Protein AF-X0W8C5-F1 (afdb_monomer_lite)

Foldseek 3Di:
DDPDFFPFWDDKDKFFPPPVRFIKIKTWTWGQDPVVRDIFTKIKIFTHPLPDPFTDIWIFGPVCVVVVPPDPPPGTDDNSSCRVVVSVVNVVVVVD

Sequence (96 aa):
MSGKLINKVNAVAYHRNGISGAPFNVVLFTMKDDETKKMRNMIGILFGDGEETMPVCAVLDVDMVAAGNVRFAENSWRGDSYAPELAEAVRVVKAD

Organism: NCBI:txid412755

Structure (mmCIF, N/CA/C/O backbone):
data_AF-X0W8C5-F1
#
_entry.id   AF-X0W8C5-F1
#
loop_
_atom_site.group_PDB
_atom_site.id
_atom_site.type_symbol
_atom_site.label_atom_id
_atom_site.label_alt_id
_atom_site.label_comp_id
_atom_site.label_asym_id
_atom_site.label_entity_id
_atom_site.label_seq_id
_atom_site.pdbx_PDB_ins_code
_atom_site.Cartn_x
_atom_site.Cartn_y
_atom_site.Cartn_z
_atom_site.occupancy
_atom_site.B_iso_or_equiv
_atom_site.auth_seq_id
_atom_site.auth_comp_id
_atom_site.auth_asym_id
_atom_site.auth_atom_id
_atom_site.pdbx_PDB_model_num
ATOM 1 N N . MET A 1 1 ? 7.234 17.440 12.253 1.00 39.31 1 MET A N 1
ATOM 2 C CA . MET A 1 1 ? 7.614 16.038 12.515 1.00 39.31 1 MET A CA 1
ATOM 3 C C . MET A 1 1 ? 6.427 15.183 12.124 1.00 39.31 1 MET A C 1
ATOM 5 O O . MET A 1 1 ? 5.463 15.143 12.874 1.00 39.31 1 MET A O 1
ATOM 9 N N . SER A 1 2 ? 6.434 14.627 10.912 1.00 54.03 2 SER A N 1
ATOM 10 C CA . SER A 1 2 ? 5.402 13.667 10.512 1.00 54.03 2 SER A CA 1
ATOM 11 C C . SER A 1 2 ? 5.641 12.392 11.310 1.00 54.03 2 SER A C 1
ATOM 13 O O . SER A 1 2 ? 6.752 11.865 11.276 1.00 54.03 2 SER A O 1
ATOM 15 N N . GLY A 1 3 ? 4.649 11.952 12.084 1.00 76.38 3 GLY A N 1
ATOM 16 C CA . GLY A 1 3 ? 4.685 10.633 12.709 1.00 76.38 3 GLY A CA 1
ATOM 17 C C . GLY A 1 3 ? 4.729 9.539 11.642 1.00 76.38 3 GLY A C 1
ATOM 18 O O . GLY A 1 3 ? 4.372 9.781 10.489 1.00 76.38 3 GLY A O 1
ATOM 19 N N . LYS A 1 4 ? 5.181 8.348 12.036 1.00 84.00 4 LYS A N 1
ATOM 20 C CA . LYS A 1 4 ? 5.174 7.164 11.175 1.00 84.00 4 LYS A CA 1
ATOM 21 C C . LYS A 1 4 ? 3.727 6.777 10.848 1.00 84.00 4 LYS A C 1
ATOM 23 O O . LYS A 1 4 ? 2.957 6.524 11.776 1.00 84.00 4 LYS A O 1
ATOM 28 N N . LEU A 1 5 ? 3.373 6.725 9.568 1.00 91.38 5 LEU A N 1
ATOM 29 C CA . LEU A 1 5 ? 2.033 6.370 9.092 1.00 91.38 5 LEU A CA 1
ATOM 30 C C . LEU A 1 5 ? 1.849 4.854 8.974 1.00 91.38 5 LEU A C 1
ATOM 32 O O . LEU A 1 5 ? 0.763 4.335 9.231 1.00 91.38 5 LEU A O 1
ATOM 36 N N . ILE A 1 6 ? 2.905 4.122 8.610 1.00 94.75 6 ILE A N 1
ATOM 37 C CA . ILE A 1 6 ? 2.868 2.666 8.493 1.00 94.75 6 ILE A CA 1
ATOM 38 C C . ILE A 1 6 ? 3.193 2.040 9.852 1.00 94.75 6 ILE A C 1
ATOM 40 O O . ILE A 1 6 ? 4.331 2.068 10.328 1.00 94.75 6 ILE A O 1
ATOM 44 N N . ASN A 1 7 ? 2.205 1.399 10.481 1.00 94.69 7 ASN A N 1
ATOM 45 C CA . ASN A 1 7 ? 2.427 0.701 11.749 1.00 94.69 7 ASN A CA 1
ATOM 46 C C . ASN A 1 7 ? 3.215 -0.593 11.556 1.00 94.69 7 ASN A C 1
ATOM 48 O O . ASN A 1 7 ? 4.134 -0.871 12.328 1.00 94.69 7 ASN A O 1
ATOM 52 N N . LYS A 1 8 ? 2.858 -1.386 10.543 1.00 96.00 8 LYS A N 1
ATOM 53 C CA . LYS A 1 8 ? 3.488 -2.679 10.264 1.00 96.00 8 LYS A CA 1
ATOM 54 C C . LYS A 1 8 ? 3.492 -2.958 8.768 1.00 96.00 8 LYS A C 1
ATOM 56 O O . LYS A 1 8 ? 2.451 -2.839 8.137 1.00 96.00 8 LYS A O 1
ATOM 61 N N . VAL A 1 9 ? 4.635 -3.376 8.230 1.00 97.31 9 VAL A N 1
ATOM 62 C CA . VAL A 1 9 ? 4.722 -3.963 6.886 1.00 97.31 9 VAL A CA 1
ATOM 63 C C . VAL A 1 9 ? 4.424 -5.457 6.997 1.00 97.31 9 VAL A C 1
ATOM 65 O O . VAL A 1 9 ? 4.995 -6.147 7.843 1.00 97.31 9 VAL A O 1
ATOM 68 N N . ASN A 1 10 ? 3.505 -5.944 6.170 1.00 97.31 10 ASN A N 1
ATOM 69 C CA . ASN A 1 10 ? 3.013 -7.319 6.209 1.00 97.31 10 ASN A CA 1
ATOM 70 C C . ASN A 1 10 ? 3.635 -8.163 5.092 1.00 97.31 10 ASN A C 1
ATOM 72 O O . ASN A 1 10 ? 3.979 -9.315 5.336 1.00 97.31 10 ASN A O 1
ATOM 76 N N . ALA A 1 11 ? 3.778 -7.600 3.889 1.00 97.56 11 ALA A N 1
ATOM 77 C CA . ALA A 1 11 ? 4.451 -8.238 2.761 1.00 97.56 11 ALA A CA 1
ATOM 78 C C . ALA A 1 11 ? 4.929 -7.191 1.747 1.00 97.56 11 ALA A C 1
ATOM 80 O O . ALA A 1 11 ? 4.331 -6.119 1.631 1.00 97.56 11 ALA A O 1
ATOM 81 N N . VAL A 1 12 ? 5.965 -7.534 0.983 1.00 96.69 12 VAL A N 1
ATOM 82 C CA . VAL A 1 12 ? 6.466 -6.749 -0.151 1.00 96.69 12 VAL A CA 1
ATOM 83 C C . VAL A 1 12 ? 6.619 -7.682 -1.348 1.00 96.69 12 VAL A C 1
ATOM 85 O O . VAL A 1 12 ? 7.078 -8.812 -1.194 1.00 96.69 12 VAL A O 1
ATOM 88 N N . ALA A 1 13 ? 6.219 -7.226 -2.531 1.00 95.88 13 ALA A N 1
ATOM 89 C CA . ALA A 1 13 ? 6.344 -7.976 -3.773 1.00 95.88 13 ALA A CA 1
ATOM 90 C C . ALA A 1 13 ? 6.690 -7.054 -4.947 1.00 95.88 13 ALA A C 1
ATOM 92 O O . ALA A 1 13 ? 6.270 -5.898 -4.993 1.00 95.88 13 ALA A O 1
ATOM 93 N N . TYR A 1 14 ? 7.430 -7.583 -5.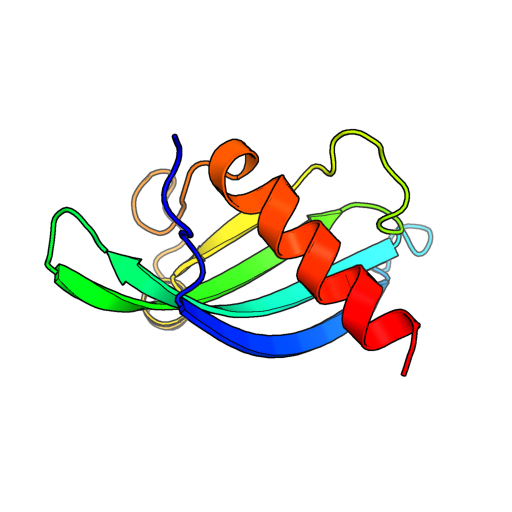919 1.00 94.25 14 TYR A N 1
ATOM 94 C CA . TYR A 1 14 ? 7.759 -6.894 -7.164 1.00 94.25 14 TYR A CA 1
ATOM 95 C C . TYR A 1 14 ? 6.988 -7.509 -8.331 1.00 94.25 14 TYR A C 1
ATOM 97 O O . TYR A 1 14 ? 6.913 -8.731 -8.471 1.00 94.25 14 TYR A O 1
ATOM 105 N N . HIS A 1 15 ? 6.437 -6.656 -9.191 1.00 94.19 15 HIS A N 1
ATOM 106 C CA . HIS A 1 15 ? 5.602 -7.059 -10.313 1.00 94.19 15 HIS A CA 1
ATOM 107 C C . HIS A 1 15 ? 5.929 -6.268 -11.589 1.00 94.19 15 HIS A C 1
ATOM 109 O O . HIS A 1 15 ? 6.622 -5.249 -11.585 1.00 94.19 15 HIS A O 1
ATOM 115 N N . ARG A 1 16 ? 5.398 -6.755 -12.716 1.00 93.62 16 ARG A N 1
ATOM 116 C CA . ARG A 1 16 ? 5.445 -6.103 -14.032 1.00 93.62 16 ARG A CA 1
ATOM 117 C C . ARG A 1 16 ? 4.015 -5.988 -14.553 1.00 93.62 16 ARG A C 1
ATOM 119 O O . ARG A 1 16 ? 3.297 -6.982 -14.567 1.00 93.62 16 ARG A O 1
ATOM 126 N N . ASN A 1 17 ? 3.590 -4.803 -14.984 1.00 87.94 17 ASN A N 1
ATOM 127 C CA . ASN A 1 17 ? 2.177 -4.519 -15.299 1.00 87.94 17 ASN A CA 1
ATOM 128 C C . ASN A 1 17 ? 1.691 -5.056 -16.662 1.00 87.94 17 ASN A C 1
ATOM 130 O O . ASN A 1 17 ? 0.603 -4.702 -17.106 1.00 87.94 17 ASN A O 1
ATOM 134 N N . GLY A 1 18 ? 2.505 -5.854 -17.359 1.00 83.50 18 GLY A N 1
ATOM 135 C CA .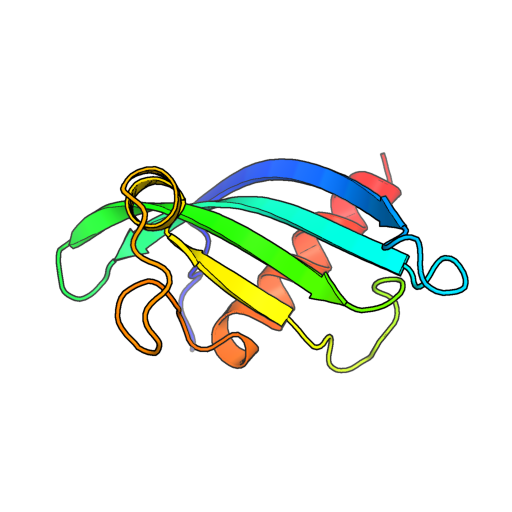 GLY A 1 18 ? 2.191 -6.392 -18.687 1.00 83.50 18 GLY A CA 1
ATOM 136 C C . GLY A 1 18 ? 2.256 -5.382 -19.844 1.00 83.50 18 GLY A C 1
ATOM 137 O O . GLY A 1 18 ? 2.276 -5.804 -20.995 1.00 83.50 18 GLY A O 1
ATOM 138 N N . ILE A 1 19 ? 2.370 -4.074 -19.580 1.00 84.06 19 ILE A N 1
ATOM 139 C CA . ILE A 1 19 ? 2.536 -3.027 -20.601 1.00 84.06 19 ILE A CA 1
ATOM 140 C C . ILE A 1 19 ? 4.023 -2.714 -20.720 1.00 84.06 19 ILE A C 1
ATOM 142 O O . ILE A 1 19 ? 4.589 -2.035 -19.867 1.00 84.06 19 ILE A O 1
ATOM 146 N N . SER A 1 20 ? 4.680 -3.276 -21.738 1.00 86.75 20 SER A N 1
ATOM 147 C CA . SER A 1 20 ? 6.148 -3.221 -21.905 1.00 86.75 20 SER A CA 1
ATOM 148 C C . SER A 1 20 ? 6.925 -3.727 -20.680 1.00 86.75 20 SER A C 1
ATOM 150 O O . SER A 1 20 ? 8.105 -3.435 -20.503 1.00 86.75 20 SER A O 1
ATOM 152 N N . GLY A 1 21 ? 6.245 -4.465 -19.797 1.00 87.75 21 GLY A N 1
ATOM 153 C CA . GLY A 1 21 ? 6.727 -4.762 -18.462 1.00 87.75 21 GLY A CA 1
ATOM 154 C C . GLY A 1 21 ? 7.115 -3.493 -17.700 1.00 87.75 21 GLY A C 1
ATOM 155 O O . GLY A 1 21 ? 8.238 -3.418 -17.220 1.00 87.75 21 GLY A O 1
ATOM 156 N N . ALA A 1 22 ? 6.258 -2.487 -17.565 1.00 91.94 22 ALA A N 1
ATOM 157 C CA . ALA A 1 22 ? 6.580 -1.406 -16.640 1.00 91.94 22 ALA A CA 1
ATOM 158 C C . ALA A 1 22 ? 6.622 -1.977 -15.203 1.00 91.94 22 ALA A C 1
ATOM 160 O O . ALA A 1 22 ? 5.713 -2.730 -14.819 1.00 91.94 22 ALA A O 1
ATOM 161 N N . PRO A 1 23 ? 7.696 -1.715 -14.440 1.00 93.50 23 PRO A N 1
ATOM 162 C CA . PRO A 1 23 ? 7.859 -2.241 -13.092 1.00 93.50 23 PRO A CA 1
ATOM 163 C C . PRO A 1 23 ? 6.939 -1.541 -12.092 1.00 93.50 23 PRO A C 1
ATOM 165 O O . PRO A 1 23 ? 6.578 -0.375 -12.267 1.00 93.50 23 PRO A O 1
ATOM 168 N N . PHE A 1 24 ? 6.561 -2.271 -11.046 1.00 95.31 24 PHE A N 1
ATOM 169 C CA . PHE A 1 24 ? 5.972 -1.692 -9.847 1.00 95.31 24 PHE A CA 1
ATOM 170 C C . PHE A 1 24 ? 6.205 -2.595 -8.636 1.00 95.31 24 PHE A C 1
ATOM 172 O O . PHE A 1 24 ? 6.282 -3.821 -8.754 1.00 95.31 24 PHE A O 1
ATOM 179 N N . ASN A 1 25 ? 6.290 -1.984 -7.460 1.00 95.75 25 ASN A N 1
ATOM 180 C CA . ASN A 1 25 ? 6.356 -2.685 -6.185 1.00 95.75 25 ASN A CA 1
ATOM 181 C C . ASN A 1 25 ? 5.001 -2.603 -5.481 1.00 95.75 25 ASN A C 1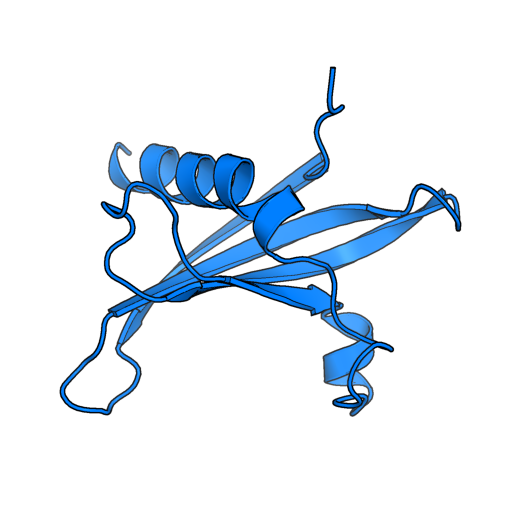
ATOM 183 O O . ASN A 1 25 ? 4.290 -1.604 -5.586 1.00 95.75 25 ASN A O 1
ATOM 187 N N . VAL A 1 26 ? 4.654 -3.650 -4.745 1.00 96.94 26 VAL A N 1
ATOM 188 C CA . VAL A 1 26 ? 3.438 -3.743 -3.942 1.00 96.94 26 VAL A CA 1
ATOM 189 C C . VAL A 1 26 ? 3.834 -3.983 -2.498 1.00 96.94 26 VAL A C 1
ATOM 191 O O . VAL A 1 26 ? 4.613 -4.887 -2.204 1.00 96.94 26 VAL A O 1
ATOM 194 N N . VAL A 1 27 ? 3.276 -3.190 -1.593 1.00 97.69 27 VAL A N 1
ATOM 195 C CA . VAL A 1 27 ? 3.478 -3.308 -0.152 1.00 97.69 27 VAL A CA 1
ATOM 196 C C . VAL A 1 27 ? 2.120 -3.513 0.498 1.00 97.69 27 VAL A C 1
ATOM 198 O O . VAL A 1 27 ? 1.255 -2.643 0.419 1.00 97.69 27 VAL A O 1
ATOM 201 N N . LEU A 1 28 ? 1.930 -4.650 1.159 1.00 98.31 28 LEU A N 1
ATOM 202 C CA . LEU A 1 28 ? 0.816 -4.846 2.081 1.00 98.31 28 LEU A CA 1
ATOM 203 C C . LEU A 1 28 ? 1.253 -4.392 3.463 1.00 98.31 28 LEU A C 1
ATOM 205 O O . LEU A 1 28 ? 2.301 -4.812 3.955 1.00 98.31 28 LEU A O 1
ATOM 209 N N . PHE A 1 29 ? 0.449 -3.556 4.105 1.00 98.00 29 PHE A N 1
ATOM 210 C CA . PHE A 1 29 ? 0.777 -3.002 5.409 1.00 98.00 29 PHE A CA 1
ATOM 211 C C . PHE A 1 29 ? -0.472 -2.731 6.239 1.00 98.00 29 PHE A C 1
ATOM 213 O O . PHE A 1 29 ? -1.593 -2.700 5.738 1.00 98.00 29 PHE A O 1
ATOM 220 N N . THR A 1 30 ? -0.275 -2.537 7.535 1.00 97.69 30 THR A N 1
ATOM 221 C CA . THR A 1 30 ? -1.320 -2.102 8.453 1.00 97.69 30 THR A CA 1
ATOM 222 C C . THR A 1 30 ? -1.005 -0.689 8.928 1.00 97.69 30 THR A C 1
ATOM 224 O O . THR A 1 30 ? 0.135 -0.392 9.299 1.00 97.69 30 THR A O 1
ATOM 227 N N . MET A 1 31 ? -2.021 0.170 8.951 1.00 95.25 31 MET A N 1
ATOM 228 C CA . MET A 1 31 ? -1.943 1.515 9.525 1.00 95.25 31 MET A CA 1
ATOM 229 C C . MET A 1 31 ? -3.037 1.737 10.568 1.00 95.25 31 MET A C 1
ATOM 231 O O . MET A 1 31 ? -4.070 1.065 10.548 1.00 95.25 31 MET A O 1
ATOM 235 N N . LYS A 1 32 ? -2.833 2.712 11.446 1.00 94.12 32 LYS A N 1
ATOM 236 C CA . LYS A 1 32 ? -3.842 3.250 12.344 1.00 94.12 32 LYS A CA 1
ATOM 237 C C . LYS A 1 32 ? -4.357 4.546 11.745 1.00 94.12 32 LYS A C 1
ATOM 239 O O . LYS A 1 32 ? -3.614 5.506 11.594 1.00 94.12 32 LYS A O 1
ATOM 244 N N . ASP A 1 33 ? -5.633 4.557 11.407 1.00 89.62 33 ASP A N 1
ATOM 245 C CA . ASP A 1 33 ? -6.326 5.754 10.957 1.00 89.62 33 ASP A CA 1
ATOM 246 C C . ASP A 1 33 ? -6.406 6.751 12.116 1.00 89.62 33 ASP A C 1
ATOM 248 O O . ASP A 1 33 ? -6.961 6.450 13.175 1.00 89.62 33 ASP A O 1
ATOM 252 N N . ASP A 1 34 ? -5.813 7.928 11.941 1.00 85.88 34 ASP A N 1
ATOM 253 C CA . ASP A 1 34 ? -5.763 8.934 12.995 1.00 85.88 34 ASP A CA 1
ATOM 254 C C . ASP A 1 34 ? -7.125 9.556 13.301 1.00 85.88 34 ASP A C 1
ATOM 256 O O . ASP A 1 34 ? -7.346 9.969 14.442 1.00 85.88 34 ASP A O 1
ATOM 260 N N . GLU A 1 35 ? -8.051 9.583 12.348 1.00 86.50 35 GLU A N 1
ATOM 261 C CA . GLU A 1 35 ? -9.389 10.133 12.552 1.00 86.50 35 GLU A CA 1
ATOM 262 C C . GLU A 1 35 ? -10.280 9.112 13.255 1.00 86.50 35 GLU A C 1
ATOM 264 O O . GLU A 1 35 ? -10.896 9.403 14.280 1.00 86.50 35 GLU A O 1
ATOM 269 N N . THR A 1 36 ? -10.310 7.878 12.747 1.00 90.19 36 THR A N 1
ATOM 270 C CA . THR A 1 36 ? -11.225 6.845 13.259 1.00 90.19 36 THR A CA 1
ATOM 271 C C . THR A 1 36 ? -10.626 5.987 14.373 1.00 90.19 36 THR A C 1
ATOM 273 O O . THR A 1 36 ? -11.343 5.219 15.017 1.00 90.19 36 THR A O 1
ATOM 276 N N . LYS A 1 37 ? -9.310 6.085 14.601 1.00 90.19 37 LYS A N 1
ATOM 277 C CA . LYS A 1 37 ? -8.500 5.238 15.499 1.00 90.19 37 LYS A CA 1
ATOM 278 C C . LYS A 1 37 ? -8.537 3.742 15.173 1.00 90.19 37 LYS A C 1
ATOM 280 O O . LYS A 1 37 ? -8.009 2.947 15.956 1.00 90.19 37 LYS A O 1
ATOM 285 N N . LYS A 1 38 ? -9.111 3.353 14.030 1.00 93.38 38 LYS A N 1
ATOM 286 C CA . LYS A 1 38 ? -9.192 1.963 13.572 1.00 93.38 38 LYS A CA 1
ATOM 287 C C . LYS A 1 38 ? -7.883 1.524 12.929 1.00 93.38 38 LYS A C 1
ATOM 289 O O . LYS A 1 38 ? -7.208 2.311 12.270 1.00 93.38 38 LYS A O 1
ATOM 294 N N . MET A 1 39 ? -7.556 0.247 13.094 1.00 95.88 39 MET A N 1
ATOM 295 C CA . MET A 1 39 ? -6.525 -0.387 12.276 1.00 95.88 39 MET A CA 1
ATOM 296 C C . MET A 1 39 ? -7.120 -0.717 10.907 1.00 95.88 39 MET A C 1
ATOM 298 O O . MET A 1 39 ? -8.248 -1.205 10.840 1.00 95.88 39 MET A O 1
ATOM 302 N N . ARG A 1 40 ? -6.366 -0.456 9.841 1.00 96.69 40 ARG A N 1
ATOM 303 C CA . ARG A 1 40 ? -6.764 -0.721 8.455 1.00 96.69 40 ARG A CA 1
ATOM 304 C C . ARG A 1 40 ? -5.721 -1.562 7.744 1.00 96.69 40 ARG A C 1
ATOM 306 O O . ARG A 1 40 ? -4.521 -1.365 7.960 1.00 96.69 40 ARG A O 1
ATOM 313 N N . ASN A 1 41 ? -6.189 -2.468 6.892 1.00 97.94 41 ASN A N 1
ATOM 314 C CA . ASN A 1 41 ? -5.346 -3.199 5.960 1.00 97.94 41 ASN A CA 1
ATOM 315 C C . ASN A 1 41 ? -5.194 -2.369 4.695 1.00 97.94 41 ASN A C 1
ATOM 317 O O . ASN A 1 41 ? -6.179 -2.019 4.051 1.00 97.94 41 ASN A O 1
ATOM 321 N N . MET A 1 42 ? -3.957 -2.059 4.346 1.00 98.00 42 MET A N 1
ATOM 322 C CA . MET A 1 42 ? -3.637 -1.162 3.251 1.00 98.00 42 MET A CA 1
ATOM 323 C C . MET A 1 42 ? -2.762 -1.863 2.226 1.00 98.00 42 MET A C 1
ATOM 325 O O . MET A 1 42 ? -1.955 -2.740 2.553 1.00 98.00 42 MET A O 1
ATOM 329 N N . ILE A 1 43 ? -2.896 -1.421 0.983 1.00 98.38 43 ILE A N 1
ATOM 330 C CA . ILE A 1 43 ? -2.002 -1.765 -0.111 1.00 98.38 43 ILE A CA 1
ATOM 331 C C . ILE A 1 43 ? -1.404 -0.484 -0.688 1.00 98.38 43 ILE A C 1
ATOM 333 O O . ILE A 1 43 ? -2.120 0.446 -1.058 1.00 98.38 43 ILE A O 1
ATOM 337 N N . GLY A 1 44 ? -0.077 -0.435 -0.735 1.00 97.38 44 GLY A N 1
ATOM 338 C CA . GLY A 1 44 ? 0.696 0.590 -1.422 1.00 97.38 44 GLY A CA 1
ATOM 339 C C . GLY A 1 44 ? 1.238 0.024 -2.726 1.00 97.38 44 GLY A C 1
ATOM 340 O O . GLY A 1 44 ? 1.869 -1.029 -2.720 1.00 97.38 44 GLY A O 1
ATOM 341 N N . ILE A 1 45 ? 1.000 0.707 -3.838 1.00 97.12 45 ILE A N 1
ATOM 342 C CA . ILE A 1 45 ? 1.517 0.351 -5.161 1.00 97.12 45 ILE A CA 1
ATOM 343 C C . ILE A 1 45 ? 2.464 1.466 -5.583 1.00 97.12 45 ILE A C 1
ATOM 345 O O . ILE A 1 45 ? 2.003 2.578 -5.820 1.00 97.12 45 ILE A O 1
ATOM 349 N N . LEU A 1 46 ? 3.762 1.184 -5.662 1.00 95.56 46 LEU A N 1
ATOM 350 C CA . LEU A 1 46 ? 4.787 2.121 -6.120 1.00 95.56 46 LEU A CA 1
ATOM 351 C C . LEU A 1 46 ? 5.081 1.835 -7.586 1.00 95.56 46 LEU A C 1
ATOM 353 O O . LEU A 1 46 ? 5.583 0.761 -7.915 1.00 95.56 46 LEU A O 1
ATOM 357 N N . PHE A 1 47 ? 4.761 2.784 -8.456 1.00 93.56 47 PHE A N 1
ATOM 358 C CA . PHE A 1 47 ? 5.034 2.683 -9.883 1.00 93.56 47 PHE A CA 1
ATOM 359 C C . PHE A 1 47 ? 6.485 3.053 -10.158 1.00 93.56 47 PHE A C 1
ATOM 361 O O . PHE A 1 47 ? 6.963 4.058 -9.636 1.00 93.56 47 PHE A O 1
ATOM 368 N N . GLY A 1 48 ? 7.147 2.261 -11.001 1.00 89.12 48 GLY A N 1
ATOM 369 C CA . GLY A 1 48 ? 8.575 2.400 -11.245 1.00 89.12 48 GLY A CA 1
ATOM 370 C C . GLY A 1 48 ? 9.394 1.267 -10.634 1.00 89.12 48 GLY A C 1
ATOM 371 O O . GLY A 1 48 ? 8.857 0.247 -10.188 1.00 89.12 48 GLY A O 1
ATOM 372 N N . ASP A 1 49 ? 10.713 1.405 -10.678 1.00 79.00 49 ASP A N 1
ATOM 373 C CA . ASP A 1 49 ? 11.642 0.393 -10.163 1.00 79.00 49 ASP A CA 1
ATOM 374 C C . ASP A 1 49 ? 11.991 0.592 -8.677 1.00 79.00 49 ASP A C 1
ATOM 376 O O . ASP A 1 49 ? 12.548 -0.316 -8.042 1.00 7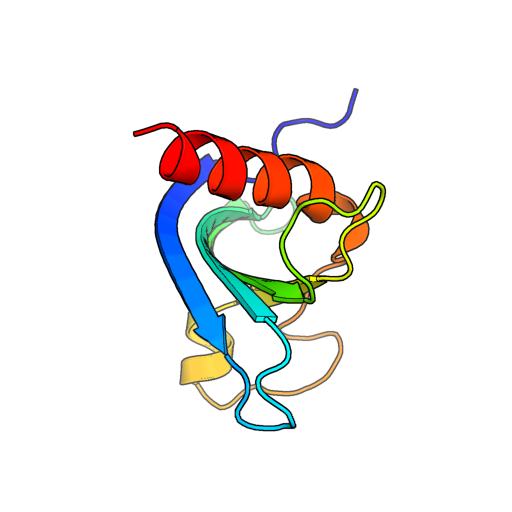9.00 49 ASP A O 1
ATOM 380 N N . GLY A 1 50 ? 11.553 1.709 -8.088 1.00 71.31 50 GLY A N 1
ATOM 381 C CA . GLY A 1 50 ? 11.767 2.066 -6.689 1.00 71.31 50 GLY A CA 1
ATOM 382 C C . GLY A 1 50 ? 13.061 2.846 -6.447 1.00 71.31 50 GLY A C 1
ATOM 383 O O . GLY A 1 50 ? 13.381 3.120 -5.288 1.00 71.31 50 GLY A O 1
ATOM 384 N N . GLU A 1 51 ? 13.801 3.196 -7.502 1.00 76.00 51 GLU A N 1
ATOM 385 C CA . GLU A 1 51 ? 15.000 4.040 -7.431 1.00 76.00 51 GLU A CA 1
ATOM 386 C C . GLU A 1 51 ? 14.675 5.534 -7.611 1.00 76.00 51 GLU A C 1
ATOM 388 O O . GLU A 1 51 ? 15.552 6.396 -7.513 1.00 76.00 51 GLU A O 1
ATOM 393 N N . GLU A 1 52 ? 13.409 5.879 -7.852 1.00 81.75 52 GLU A N 1
ATOM 394 C CA . GLU A 1 52 ? 12.988 7.255 -8.071 1.00 81.75 52 GLU A CA 1
ATOM 395 C C . GLU A 1 52 ? 13.111 8.111 -6.798 1.00 81.75 52 GLU A C 1
ATOM 397 O O . GLU A 1 52 ? 12.765 7.700 -5.689 1.00 81.75 52 GLU A O 1
ATOM 402 N N . THR A 1 53 ? 13.551 9.364 -6.961 1.00 74.81 53 THR A N 1
ATOM 403 C CA . THR A 1 53 ? 13.669 10.331 -5.852 1.00 74.81 53 THR A CA 1
ATOM 404 C C . THR A 1 53 ? 12.317 10.702 -5.243 1.00 74.81 53 THR A C 1
ATOM 406 O O . THR A 1 53 ? 12.242 11.022 -4.057 1.00 74.81 53 THR A O 1
ATOM 409 N N . MET A 1 54 ? 11.249 10.646 -6.043 1.00 75.94 54 MET A N 1
ATOM 410 C CA . MET A 1 54 ? 9.860 10.773 -5.606 1.00 75.94 54 MET A CA 1
ATOM 411 C C 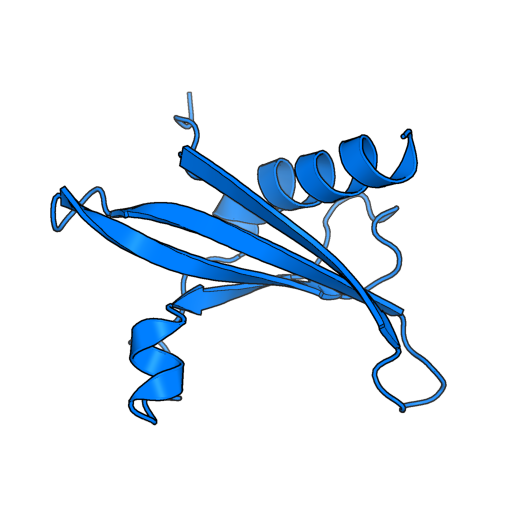. MET A 1 54 ? 9.024 9.681 -6.279 1.00 75.94 54 MET A C 1
ATOM 413 O O . MET A 1 54 ? 8.559 9.881 -7.404 1.00 75.94 54 MET A O 1
ATOM 417 N N . PRO A 1 55 ? 8.834 8.523 -5.628 1.00 84.19 55 PRO A N 1
ATOM 418 C CA . PRO A 1 55 ? 8.065 7.445 -6.221 1.00 84.19 55 PRO A CA 1
ATOM 419 C C . PRO A 1 55 ? 6.590 7.837 -6.306 1.00 84.19 55 PRO A C 1
ATOM 421 O O . PRO A 1 55 ? 5.978 8.288 -5.333 1.00 84.19 55 PRO A O 1
ATOM 424 N N . VAL A 1 56 ? 6.007 7.641 -7.486 1.00 92.25 56 VAL A N 1
ATOM 425 C CA . VAL A 1 56 ? 4.564 7.781 -7.681 1.00 92.25 56 VAL A CA 1
ATOM 426 C C . VAL A 1 56 ? 3.906 6.544 -7.096 1.00 92.25 56 VAL A C 1
ATOM 428 O O . VAL A 1 56 ? 4.273 5.422 -7.443 1.00 92.25 56 VAL A O 1
ATOM 431 N N . CYS A 1 57 ? 2.922 6.730 -6.220 1.00 95.44 57 CYS A N 1
ATOM 432 C CA . CYS A 1 57 ? 2.230 5.600 -5.623 1.00 95.44 57 CYS A CA 1
ATOM 433 C C . CYS A 1 57 ? 0.722 5.798 -5.490 1.00 95.44 57 CYS A C 1
ATOM 435 O O . CYS A 1 57 ? 0.218 6.919 -5.405 1.00 95.44 57 CYS A O 1
ATOM 437 N N . ALA A 1 58 ? 0.015 4.673 -5.457 1.00 96.50 58 ALA A N 1
ATOM 438 C CA . ALA A 1 58 ? -1.372 4.584 -5.032 1.00 96.50 58 ALA A CA 1
ATOM 439 C C . ALA A 1 58 ? -1.433 3.885 -3.672 1.00 96.50 58 ALA A C 1
ATOM 441 O O . ALA A 1 58 ? -0.743 2.889 -3.457 1.00 96.50 58 ALA A O 1
ATOM 442 N N . VAL A 1 59 ? -2.267 4.394 -2.768 1.00 96.75 59 VAL A N 1
ATOM 443 C CA . VAL A 1 59 ? -2.480 3.809 -1.440 1.00 96.75 59 VAL A CA 1
ATOM 444 C C . VAL A 1 59 ? -3.965 3.582 -1.251 1.00 96.75 59 VAL A C 1
ATOM 446 O O . VAL A 1 59 ? -4.735 4.542 -1.303 1.00 96.75 59 VAL A O 1
ATOM 449 N N . LEU A 1 60 ? -4.356 2.325 -1.053 1.00 97.69 60 LEU A N 1
ATOM 450 C CA . LEU A 1 60 ? -5.753 1.903 -0.997 1.00 97.69 60 LEU A CA 1
ATOM 451 C C . LEU A 1 60 ? -6.033 1.067 0.257 1.00 97.69 60 LEU A C 1
ATOM 453 O O . LEU A 1 60 ? -5.175 0.303 0.698 1.00 97.69 60 LEU A O 1
ATOM 457 N N . ASP A 1 61 ? -7.244 1.185 0.797 1.00 97.31 61 ASP A N 1
ATOM 458 C CA . ASP A 1 61 ? -7.775 0.292 1.833 1.00 97.31 61 ASP A CA 1
ATOM 459 C C . ASP A 1 61 ? -8.227 -1.029 1.186 1.00 97.31 61 ASP A C 1
ATOM 461 O O . ASP A 1 61 ? -9.086 -1.057 0.298 1.00 97.31 61 ASP A O 1
ATOM 465 N N . VAL A 1 62 ? -7.606 -2.130 1.607 1.00 98.1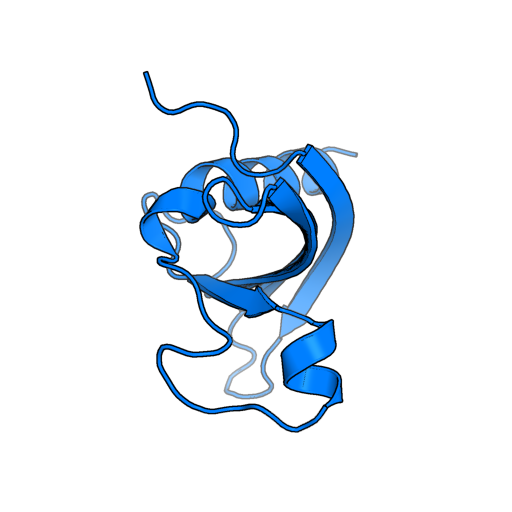2 62 VAL A N 1
ATOM 466 C CA . VAL A 1 62 ? -7.806 -3.471 1.041 1.00 98.12 62 VAL A CA 1
ATOM 467 C C . VAL A 1 62 ? -9.220 -3.971 1.300 1.00 98.12 62 VAL A C 1
ATOM 469 O O . VAL A 1 62 ? -9.830 -4.557 0.406 1.00 98.12 62 VAL A O 1
ATOM 472 N N . ASP A 1 63 ? -9.753 -3.725 2.495 1.00 97.38 63 ASP A N 1
ATOM 473 C CA . ASP A 1 63 ? -11.065 -4.227 2.898 1.00 97.38 63 ASP A CA 1
ATOM 474 C C . ASP A 1 63 ? -12.172 -3.503 2.113 1.00 97.38 63 ASP A C 1
ATOM 476 O O . ASP A 1 63 ? -13.139 -4.119 1.661 1.00 97.38 63 ASP A O 1
ATOM 480 N N . MET A 1 64 ? -11.995 -2.204 1.855 1.00 97.38 64 MET A N 1
ATOM 481 C CA . MET A 1 64 ? -12.898 -1.428 1.001 1.00 97.38 64 MET A CA 1
ATOM 482 C C . MET A 1 64 ? -12.845 -1.860 -0.467 1.00 97.38 64 MET A C 1
ATOM 484 O O . MET A 1 64 ? -13.896 -2.009 -1.093 1.00 97.38 64 MET A O 1
ATOM 488 N N . VAL A 1 65 ? -11.649 -2.102 -1.015 1.00 97.50 65 VAL A N 1
ATOM 489 C CA . VAL A 1 65 ? -11.498 -2.626 -2.383 1.00 97.50 65 VAL A CA 1
ATOM 490 C C . VAL A 1 65 ? -12.131 -4.014 -2.503 1.00 97.50 65 VAL A C 1
ATOM 492 O O . VAL A 1 65 ? -12.849 -4.272 -3.468 1.00 97.50 65 VAL A O 1
ATOM 495 N N . ALA A 1 66 ? -11.937 -4.889 -1.512 1.00 97.62 66 ALA A N 1
ATOM 496 C CA . ALA A 1 66 ? -12.550 -6.217 -1.472 1.00 97.62 66 ALA A CA 1
ATOM 497 C C . ALA A 1 66 ? -14.086 -6.158 -1.408 1.00 97.62 66 ALA A C 1
ATOM 499 O O . ALA A 1 66 ? -14.762 -7.005 -1.991 1.00 97.62 66 ALA A O 1
ATOM 500 N N . ALA A 1 67 ? -14.646 -5.128 -0.769 1.00 98.06 67 ALA A N 1
ATOM 501 C CA . ALA A 1 67 ? -16.080 -4.844 -0.773 1.00 98.06 67 ALA A CA 1
ATOM 502 C C . ALA A 1 67 ? -16.592 -4.223 -2.093 1.00 98.06 67 ALA A C 1
ATOM 504 O O . ALA A 1 67 ? -17.769 -3.879 -2.196 1.00 98.06 67 ALA A O 1
ATOM 505 N N . GLY A 1 68 ? -15.730 -4.057 -3.102 1.00 97.69 68 GLY A N 1
ATOM 506 C CA . GLY A 1 68 ? -16.069 -3.465 -4.396 1.00 97.69 68 GLY A CA 1
ATOM 507 C C . GLY A 1 68 ? -16.072 -1.935 -4.408 1.00 97.69 68 GLY A C 1
ATOM 508 O O . GLY A 1 68 ? -16.480 -1.337 -5.406 1.00 97.69 68 GLY A O 1
ATOM 509 N N . ASN A 1 69 ? -15.615 -1.277 -3.337 1.00 97.50 69 ASN A N 1
ATOM 510 C CA . ASN A 1 69 ? -15.487 0.173 -3.337 1.00 97.50 69 ASN A CA 1
ATOM 511 C C . ASN A 1 69 ? -14.209 0.593 -4.071 1.00 97.50 69 ASN A C 1
ATOM 513 O O . ASN A 1 69 ? -13.105 0.517 -3.532 1.00 97.50 69 ASN A O 1
ATOM 517 N N . VAL A 1 70 ? -14.386 1.066 -5.303 1.00 95.31 70 VAL A N 1
ATOM 518 C CA . VAL A 1 70 ? -13.332 1.632 -6.162 1.00 95.31 70 VAL A CA 1
ATOM 519 C C . VAL A 1 70 ? -13.498 3.141 -6.371 1.00 95.31 70 VAL A C 1
ATOM 521 O O . VAL A 1 70 ? -12.946 3.712 -7.312 1.00 95.31 70 VAL A O 1
ATOM 524 N N . ARG A 1 71 ? -14.317 3.798 -5.543 1.00 94.56 71 ARG A N 1
ATOM 525 C CA . ARG A 1 71 ? -14.671 5.207 -5.717 1.00 94.56 71 ARG A CA 1
ATOM 526 C C . ARG A 1 71 ? -13.551 6.106 -5.204 1.00 94.56 71 ARG A C 1
ATOM 528 O O . ARG A 1 71 ? -13.018 5.917 -4.112 1.00 94.56 71 ARG A O 1
ATOM 535 N N . PHE A 1 72 ? -13.233 7.120 -6.003 1.00 86.25 72 PHE A N 1
ATOM 536 C CA . PHE A 1 72 ? -12.258 8.144 -5.646 1.00 86.25 72 PHE A CA 1
ATOM 537 C C . PHE A 1 72 ? -12.618 8.817 -4.315 1.00 86.25 72 PHE A C 1
ATOM 539 O O . PHE A 1 72 ? -13.785 9.128 -4.079 1.00 86.25 72 PHE A O 1
ATOM 546 N N . ALA A 1 73 ? -11.598 9.068 -3.490 1.00 86.44 73 ALA A N 1
ATOM 547 C CA . ALA A 1 73 ? -11.704 9.712 -2.179 1.00 86.44 73 ALA A CA 1
ATOM 548 C C . ALA A 1 73 ? -12.506 8.938 -1.112 1.00 86.44 73 ALA A C 1
ATOM 550 O O . ALA A 1 73 ? -12.764 9.486 -0.045 1.00 86.44 73 ALA A O 1
ATOM 551 N N . GLU A 1 74 ? -12.850 7.668 -1.355 1.00 93.44 74 GLU A N 1
ATOM 552 C CA . GLU A 1 74 ? -13.460 6.802 -0.333 1.00 93.44 74 GLU A CA 1
ATOM 553 C C . GLU A 1 74 ? -12.509 5.713 0.154 1.00 93.44 74 GLU A C 1
ATOM 555 O O . GLU A 1 74 ? -12.424 5.463 1.352 1.00 93.44 74 GLU A O 1
ATOM 560 N N . ASN A 1 75 ? -11.782 5.082 -0.770 1.00 94.06 75 ASN A N 1
ATOM 561 C CA . ASN A 1 75 ? -10.892 3.959 -0.475 1.00 94.06 75 ASN A CA 1
ATOM 562 C C . ASN A 1 75 ? -9.400 4.314 -0.576 1.00 94.06 75 ASN A C 1
ATOM 564 O O . ASN A 1 75 ? -8.564 3.425 -0.436 1.00 94.06 75 ASN A O 1
ATOM 568 N N . SER A 1 76 ? -9.062 5.572 -0.873 1.00 92.88 76 SER A N 1
ATOM 569 C CA . SER A 1 76 ? -7.715 5.989 -1.271 1.00 92.88 76 SER A CA 1
ATOM 570 C C . SER A 1 76 ? -7.141 7.079 -0.373 1.00 92.88 76 SER A C 1
ATOM 572 O O . SER A 1 76 ? -7.839 8.039 -0.048 1.00 92.88 76 SER A O 1
ATOM 574 N N . TRP A 1 77 ? -5.845 6.990 -0.073 1.00 92.81 77 TRP A N 1
ATOM 575 C CA . TRP A 1 77 ? -5.102 7.997 0.686 1.00 92.81 77 TRP A CA 1
ATOM 576 C C . TRP A 1 77 ? -4.118 8.759 -0.201 1.00 92.81 77 TRP A C 1
ATOM 578 O O . TRP A 1 77 ? -3.702 8.296 -1.264 1.00 92.81 77 TRP A O 1
ATOM 588 N N . ARG A 1 78 ? -3.719 9.945 0.269 1.00 92.00 78 ARG A N 1
ATOM 589 C CA . ARG A 1 78 ? -2.681 10.769 -0.358 1.00 92.00 78 ARG A CA 1
ATOM 590 C C . ARG A 1 78 ? -1.341 10.033 -0.405 1.00 92.00 78 ARG A C 1
ATOM 592 O O . ARG A 1 78 ? -0.663 9.916 0.612 1.00 92.00 78 ARG A O 1
ATOM 599 N N . GLY A 1 79 ? -0.954 9.561 -1.590 1.00 91.81 79 GLY A N 1
ATOM 600 C CA . GLY A 1 79 ? 0.255 8.754 -1.776 1.00 91.81 79 GLY A CA 1
ATOM 601 C C . GLY A 1 79 ? 1.551 9.461 -1.374 1.00 91.81 79 GLY A C 1
ATOM 602 O O . GLY A 1 79 ? 2.436 8.828 -0.809 1.00 91.81 79 GLY A O 1
ATOM 603 N N . ASP A 1 80 ? 1.648 10.779 -1.555 1.00 91.75 80 ASP A N 1
ATOM 604 C CA . ASP A 1 80 ? 2.838 11.561 -1.190 1.00 91.75 80 ASP A CA 1
ATOM 605 C C . ASP A 1 80 ? 3.169 11.509 0.310 1.00 91.75 80 ASP A C 1
ATOM 607 O O . ASP A 1 80 ? 4.332 11.618 0.686 1.00 91.75 80 ASP A O 1
ATOM 611 N N . SER A 1 81 ? 2.170 11.269 1.165 1.00 92.62 81 SER A N 1
ATOM 612 C CA . SER A 1 81 ? 2.388 11.077 2.604 1.00 92.62 81 SER A CA 1
ATOM 613 C C . SER A 1 81 ? 3.022 9.721 2.937 1.00 92.62 81 SER A C 1
ATOM 615 O O . SER A 1 81 ? 3.776 9.622 3.898 1.00 92.62 81 SER A O 1
ATOM 617 N N . TYR A 1 82 ? 2.754 8.685 2.137 1.00 94.12 82 TYR A N 1
ATOM 618 C CA . TYR A 1 82 ? 3.230 7.315 2.376 1.00 94.12 82 TYR A CA 1
ATOM 619 C C . TYR A 1 82 ? 4.467 6.959 1.551 1.00 94.12 82 TYR A C 1
ATOM 621 O O . TYR A 1 82 ? 5.195 6.038 1.916 1.00 94.12 82 TYR A O 1
ATOM 629 N N . ALA A 1 83 ? 4.714 7.672 0.450 1.00 93.38 83 ALA A N 1
ATOM 630 C CA . ALA A 1 83 ? 5.791 7.397 -0.493 1.00 93.38 83 ALA A CA 1
ATOM 631 C C . ALA A 1 83 ? 7.166 7.168 0.175 1.00 93.38 83 ALA A C 1
ATOM 633 O O . ALA A 1 83 ? 7.805 6.174 -0.174 1.00 93.38 83 ALA A O 1
ATOM 634 N N . PRO A 1 84 ? 7.615 7.977 1.164 1.00 92.31 84 PRO A N 1
ATOM 635 C CA . PRO A 1 84 ? 8.899 7.741 1.828 1.00 92.31 84 PRO A CA 1
ATOM 636 C C . PRO A 1 84 ? 8.964 6.409 2.590 1.00 92.31 84 PRO A C 1
ATOM 638 O O . PRO A 1 84 ? 9.939 5.673 2.463 1.00 92.31 84 PRO A O 1
ATOM 641 N N . GLU A 1 85 ? 7.924 6.072 3.359 1.00 93.88 85 GLU A N 1
ATOM 642 C CA . GLU A 1 85 ? 7.891 4.838 4.158 1.00 93.88 85 GLU A CA 1
ATOM 643 C C . GLU A 1 85 ? 7.715 3.590 3.283 1.00 93.88 85 GLU A C 1
ATOM 645 O O . GLU A 1 85 ? 8.278 2.536 3.577 1.00 93.88 85 GLU A O 1
ATOM 650 N N . LEU A 1 86 ? 6.967 3.710 2.183 1.00 94.69 86 LEU A N 1
ATOM 651 C CA . LEU A 1 86 ? 6.805 2.643 1.198 1.00 94.69 86 LEU A CA 1
ATOM 652 C C . LEU A 1 86 ? 8.111 2.358 0.446 1.00 94.69 86 LEU A C 1
ATOM 654 O O . LEU A 1 86 ? 8.465 1.195 0.263 1.00 94.69 86 LEU A O 1
ATOM 658 N N . ALA A 1 87 ? 8.835 3.403 0.034 1.00 93.00 87 ALA A N 1
ATOM 659 C CA . ALA A 1 87 ? 10.129 3.258 -0.629 1.00 93.00 87 ALA A CA 1
ATOM 660 C C . ALA A 1 87 ? 11.148 2.569 0.286 1.00 93.00 87 ALA A C 1
ATOM 662 O O . ALA A 1 87 ? 11.866 1.670 -0.149 1.00 93.00 87 ALA A O 1
ATOM 663 N N . GLU A 1 88 ? 11.164 2.944 1.566 1.00 92.50 88 GLU A N 1
ATOM 664 C CA . GLU A 1 88 ? 12.021 2.308 2.563 1.00 92.50 88 GLU A CA 1
ATOM 665 C C . GLU A 1 88 ? 11.690 0.820 2.739 1.00 92.50 88 GLU A C 1
ATOM 667 O O . GLU A 1 88 ? 12.588 -0.018 2.703 1.00 92.50 88 GLU A O 1
ATOM 672 N N . ALA A 1 89 ? 10.404 0.465 2.842 1.00 93.50 89 ALA A N 1
ATOM 673 C CA . ALA A 1 89 ? 9.982 -0.933 2.954 1.00 93.50 89 ALA A CA 1
ATOM 674 C C . ALA A 1 89 ? 10.454 -1.791 1.765 1.00 93.50 89 ALA A C 1
ATOM 676 O O . ALA A 1 89 ? 10.871 -2.933 1.953 1.00 93.50 89 ALA A O 1
ATOM 677 N N . VAL A 1 90 ? 10.421 -1.238 0.548 1.00 92.94 90 VAL A N 1
ATOM 678 C CA . VAL A 1 90 ? 10.922 -1.915 -0.658 1.00 92.94 90 VAL A CA 1
ATOM 679 C C . VAL A 1 90 ? 12.442 -2.087 -0.615 1.00 92.94 90 VAL A C 1
ATOM 681 O O . VAL A 1 90 ? 12.940 -3.154 -0.972 1.00 92.94 90 VAL A O 1
ATOM 684 N N . ARG A 1 91 ? 13.189 -1.069 -0.173 1.00 90.75 91 ARG A N 1
ATOM 685 C CA . ARG A 1 91 ? 14.658 -1.123 -0.101 1.00 90.75 91 ARG A CA 1
ATOM 686 C C . ARG A 1 91 ? 15.161 -2.151 0.903 1.00 90.75 91 ARG A C 1
ATOM 688 O O . ARG A 1 91 ? 16.076 -2.892 0.566 1.00 90.75 91 ARG A O 1
ATOM 695 N N . VAL A 1 92 ? 14.552 -2.219 2.088 1.00 87.56 92 VAL A N 1
ATOM 696 C CA . VAL A 1 92 ? 14.931 -3.192 3.125 1.00 87.56 92 VAL A CA 1
ATOM 697 C C . VAL A 1 92 ? 14.798 -4.621 2.596 1.00 87.56 92 VAL A C 1
ATOM 699 O O . VAL A 1 92 ? 15.749 -5.382 2.679 1.00 87.56 92 VAL A O 1
ATOM 702 N N . VAL A 1 93 ? 13.674 -4.954 1.951 1.00 81.25 93 VAL A N 1
ATOM 703 C CA . VAL A 1 93 ? 13.445 -6.308 1.410 1.00 81.25 93 VAL A CA 1
ATOM 704 C C . VAL A 1 93 ? 14.354 -6.639 0.221 1.00 81.25 93 VAL A C 1
ATOM 706 O O . VAL A 1 93 ? 14.682 -7.799 0.023 1.00 81.25 93 VAL A O 1
ATOM 709 N N . LYS A 1 94 ? 14.778 -5.654 -0.581 1.00 74.38 94 LYS A N 1
ATOM 710 C CA . LYS A 1 94 ? 15.759 -5.884 -1.661 1.00 74.38 94 LYS A CA 1
ATOM 711 C C . LYS A 1 94 ? 17.176 -6.174 -1.139 1.00 74.38 94 LYS A C 1
ATOM 713 O O . LYS A 1 94 ? 17.994 -6.669 -1.911 1.00 74.38 94 LYS A O 1
ATOM 718 N N . ALA A 1 95 ? 17.488 -5.775 0.094 1.00 65.19 95 ALA A N 1
ATOM 719 C CA . ALA A 1 95 ? 18.808 -5.949 0.697 1.00 65.19 95 ALA A CA 1
ATOM 720 C C . ALA A 1 95 ? 18.971 -7.292 1.436 1.00 65.19 95 ALA A C 1
ATOM 722 O O . ALA A 1 95 ? 20.108 -7.665 1.733 1.00 65.19 95 ALA A O 1
ATOM 723 N N . ASP A 1 96 ? 17.860 -7.983 1.712 1.00 52.97 96 ASP A N 1
ATOM 724 C CA . ASP A 1 96 ? 17.794 -9.335 2.286 1.00 52.97 96 ASP A CA 1
ATOM 725 C C . ASP A 1 96 ? 17.899 -10.426 1.200 1.00 52.97 96 ASP A C 1
ATOM 727 O O . ASP A 1 96 ? 18.500 -11.489 1.490 1.00 52.97 96 ASP A O 1
#

Secondary structure (DSSP, 8-state):
-PPP--SEEEEEEEEE-SSTT-EEEEEEEEEE-TTT--EEEEEEEEESSS--SS-EEEEEEHHHHHTT---TTTSEE-HHHHHHHHHHHHHHHHH-

pLDDT: mean 90.35, std 10.15, range [39.31, 98.38]

Radius of gyration: 13.25 Å; chains: 1; bounding box: 35×25×37 Å